Protein AF-A0A168BMA7-F1 (afdb_monomer)

Foldseek 3Di:
DDPVPVVVVVVVVVVVVVVVLVVVLVVLVVVLVVCVVVVNLVVSLVSLVVQLVVQVPDDDRLVSNLVSLQVNLVSCVVVVVNVSSVVSNVSSVVSVVVVVVVVD

Solvent-accessible surface area (backbone atoms only — not comparable to full-atom values): 5632 Å² total; per-residue (Å²): 133,74,79,59,61,65,55,53,51,54,51,53,53,50,52,51,49,52,52,54,51,48,54,50,52,54,56,48,52,52,51,29,52,53,34,40,75,70,68,38,54,69,60,20,49,52,49,40,54,53,46,47,62,56,42,73,72,50,94,87,34,63,70,61,45,29,53,43,25,53,49,46,19,55,53,28,48,76,70,68,39,52,70,66,14,52,52,28,42,55,53,24,49,55,42,53,53,56,54,52,66,74,75,111

Nearest PDB structures (foldseek):
  3u3w-assembly1_B  TM=9.502E-01  e=6.069E-01  Bacillus thuringiensis Bt407
  3fwv-assembly2_B  TM=7.244E-01  e=1.403E-01  Homo sapiens
  3gw4-assembly1_A  TM=9.250E-01  e=9.145E-01  Deinococcus radiodurans R1 = ATCC 13939 = DSM 20539
  4i9e-assembly1_B  TM=8.834E-01  e=2.202E+00  Bacillus subtilis subsp. subtilis str. 168

pLDDT: mean 90.0, std 10.55, range [49.16, 98.38]

Sequence (104 aa):
MSESEPQQQVAAELDAEILANTAWVTQHIERVEATWRAGAQESALSLIDEGLVRVRRWRDVRLWEMLLLRQRYRVLMMMRRREEAEEALGEADRISESLRKLSD

Organism: Cordyceps fumosorosea (strain ARSEF 2679) (NCBI:txid1081104)

Secondary structure (DSSP, 8-state):
--THHHHHHHHHHHHHHHHHHHHHHHHHHHHHHHHHHTT-HHHHHHHHHHHHHHHTTSSS-HHHHHHHHHHHHHHHHHTT-HHHHHHHHHHHHHHHHHHHHT--

Structure (mmCIF, N/CA/C/O backbone):
data_AF-A0A168BMA7-F1
#
_entry.id   AF-A0A168BMA7-F1
#
loop_
_atom_site.group_PDB
_atom_site.id
_atom_site.type_symbol
_atom_site.label_atom_id
_atom_site.label_alt_id
_atom_site.label_comp_id
_atom_site.label_asym_id
_atom_site.label_entity_id
_atom_site.label_seq_id
_atom_site.pdbx_PDB_ins_code
_atom_site.Cartn_x
_atom_site.Cartn_y
_atom_site.Cartn_z
_atom_site.occupancy
_atom_site.B_iso_or_equiv
_atom_site.auth_seq_id
_atom_site.auth_comp_id
_atom_site.auth_asym_id
_atom_site.auth_atom_id
_atom_site.pdbx_PDB_model_num
ATOM 1 N N . MET A 1 1 ? 28.818 -9.769 -35.996 1.00 49.16 1 MET A N 1
ATOM 2 C CA . MET A 1 1 ? 27.511 -10.172 -35.445 1.00 49.16 1 MET A CA 1
ATOM 3 C C . MET A 1 1 ? 27.165 -9.155 -34.384 1.00 49.16 1 MET A C 1
ATOM 5 O O . MET A 1 1 ? 28.033 -8.842 -33.581 1.00 49.16 1 MET A O 1
ATOM 9 N N . SER A 1 2 ? 25.995 -8.544 -34.520 1.00 52.12 2 SER A N 1
ATOM 10 C CA . SER A 1 2 ? 25.620 -7.289 -33.872 1.00 52.12 2 SER A CA 1
ATOM 11 C C . SER A 1 2 ? 25.404 -7.440 -32.369 1.00 52.12 2 SER A C 1
ATOM 13 O O . SER A 1 2 ? 24.524 -8.177 -31.943 1.00 52.12 2 SER A O 1
ATOM 15 N N . GLU A 1 3 ? 26.140 -6.668 -31.571 1.00 57.25 3 GLU A N 1
ATOM 16 C CA . GLU A 1 3 ? 25.908 -6.502 -30.126 1.00 57.25 3 GLU A CA 1
ATOM 17 C C . GLU A 1 3 ? 24.550 -5.836 -29.802 1.00 57.25 3 GLU A C 1
ATOM 19 O O . GLU A 1 3 ? 24.144 -5.784 -28.643 1.00 57.25 3 GLU A O 1
ATOM 24 N N . SER A 1 4 ? 23.826 -5.345 -30.815 1.00 60.59 4 SER A N 1
ATOM 25 C CA . SER A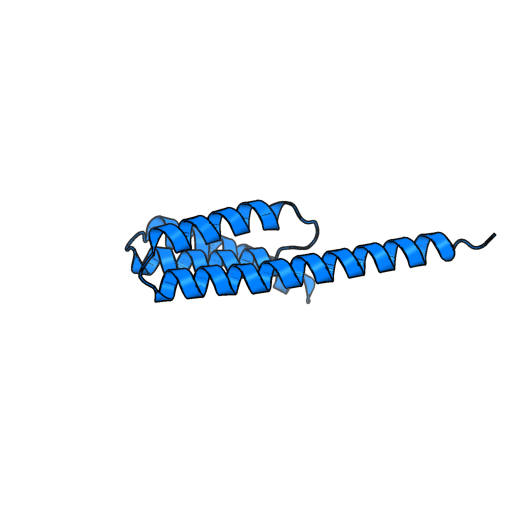 1 4 ? 22.567 -4.607 -30.672 1.00 60.59 4 SER A CA 1
ATOM 26 C C . SER A 1 4 ? 21.304 -5.472 -30.554 1.00 60.59 4 SER A C 1
ATOM 28 O O . SER A 1 4 ? 20.335 -5.005 -29.961 1.00 60.59 4 SER A O 1
ATOM 30 N N . GLU A 1 5 ? 21.291 -6.719 -31.039 1.00 62.22 5 GLU A N 1
ATOM 31 C CA . GLU A 1 5 ? 20.104 -7.594 -30.931 1.00 62.22 5 GLU A CA 1
ATOM 32 C C . GLU A 1 5 ? 19.792 -8.005 -29.473 1.00 62.22 5 GLU A C 1
ATOM 34 O O . GLU A 1 5 ? 18.637 -7.878 -29.058 1.00 62.22 5 GLU A O 1
ATOM 39 N N . PRO A 1 6 ? 20.779 -8.394 -28.635 1.00 71.62 6 PRO A N 1
ATOM 40 C CA . PRO A 1 6 ? 20.520 -8.737 -27.233 1.00 71.62 6 PRO A CA 1
ATOM 41 C C . PRO A 1 6 ? 20.099 -7.531 -26.382 1.00 71.62 6 PRO A C 1
ATOM 43 O O . PRO A 1 6 ? 19.272 -7.665 -25.485 1.00 71.62 6 PRO A O 1
ATOM 46 N N . GLN A 1 7 ? 20.643 -6.340 -26.658 1.00 68.94 7 GLN A N 1
ATOM 47 C CA . GLN A 1 7 ? 20.327 -5.124 -25.896 1.00 68.94 7 GLN A CA 1
ATOM 48 C C . GLN A 1 7 ? 18.899 -4.629 -26.167 1.00 68.94 7 GLN A C 1
ATOM 50 O O . GLN A 1 7 ? 18.208 -4.207 -25.241 1.00 68.94 7 GLN A O 1
ATOM 55 N N . GLN A 1 8 ? 18.437 -4.720 -27.417 1.00 72.75 8 GLN A N 1
ATOM 56 C CA . GLN A 1 8 ? 17.066 -4.362 -27.791 1.00 72.75 8 GLN A CA 1
ATOM 57 C C . GLN A 1 8 ? 16.034 -5.328 -27.201 1.00 72.75 8 GLN A C 1
ATOM 59 O O . GLN A 1 8 ? 14.970 -4.891 -26.766 1.00 72.75 8 GLN A O 1
ATOM 64 N N . GLN A 1 9 ? 16.356 -6.622 -27.140 1.00 76.44 9 GLN A N 1
ATOM 65 C CA . GLN A 1 9 ? 15.471 -7.619 -26.544 1.00 76.44 9 GLN A CA 1
ATOM 66 C C . GLN A 1 9 ? 15.316 -7.420 -25.028 1.00 76.44 9 GLN A C 1
ATOM 68 O O . GLN A 1 9 ? 14.194 -7.405 -24.530 1.00 76.44 9 GLN A O 1
ATOM 73 N N . VAL A 1 10 ? 16.417 -7.173 -24.307 1.00 78.38 10 VAL A N 1
ATOM 74 C CA . VAL A 1 10 ? 16.380 -6.896 -22.857 1.0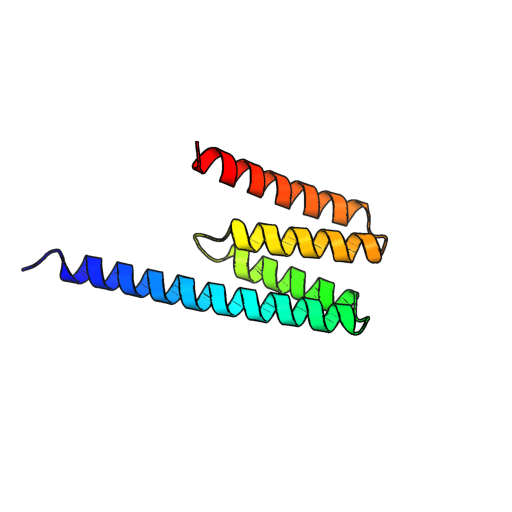0 78.38 10 VAL A CA 1
ATOM 75 C C . VAL A 1 10 ? 15.584 -5.624 -22.543 1.00 78.38 10 VAL A C 1
ATOM 77 O O . VAL A 1 10 ? 14.819 -5.604 -21.582 1.00 78.38 10 VAL A O 1
ATOM 80 N N . ALA A 1 11 ? 15.725 -4.571 -23.356 1.00 79.31 11 ALA A N 1
ATOM 81 C CA . ALA A 1 11 ? 14.947 -3.342 -23.187 1.00 79.31 11 ALA A CA 1
ATOM 82 C C . ALA A 1 11 ? 13.439 -3.579 -23.394 1.00 79.31 11 ALA A C 1
ATOM 84 O O . ALA A 1 11 ? 12.633 -3.143 -22.577 1.00 79.31 11 ALA A O 1
ATOM 85 N N . ALA A 1 12 ? 13.058 -4.330 -24.433 1.00 80.62 12 ALA A N 1
ATOM 86 C CA . ALA A 1 12 ? 11.656 -4.650 -24.703 1.00 80.62 12 ALA A CA 1
ATOM 87 C C . ALA A 1 12 ? 11.019 -5.524 -23.604 1.00 80.62 12 ALA A C 1
ATOM 89 O O . ALA A 1 12 ? 9.853 -5.334 -23.256 1.00 80.62 12 ALA A O 1
ATOM 90 N N . GLU A 1 13 ? 11.776 -6.470 -23.041 1.00 82.75 13 GLU A N 1
ATOM 91 C CA . GLU A 1 13 ? 11.328 -7.298 -21.915 1.00 82.75 13 GLU A CA 1
ATOM 92 C C . GLU A 1 13 ? 11.113 -6.458 -20.647 1.00 82.75 13 GLU A C 1
ATOM 94 O O . GLU A 1 13 ? 10.098 -6.625 -19.966 1.00 82.75 13 GLU A O 1
ATOM 99 N N . LEU A 1 14 ? 12.013 -5.508 -20.372 1.00 83.06 14 LEU A N 1
ATOM 100 C CA . LEU A 1 14 ? 11.883 -4.579 -19.249 1.00 83.06 14 LEU A CA 1
ATOM 101 C C . LEU A 1 14 ? 10.658 -3.664 -19.404 1.00 83.06 14 LEU A C 1
ATOM 103 O O . LEU A 1 14 ? 9.890 -3.495 -18.456 1.00 83.06 14 LEU A O 1
ATOM 107 N N . ASP A 1 15 ? 10.431 -3.119 -20.601 1.00 85.56 15 ASP A N 1
ATOM 108 C CA . ASP A 1 15 ? 9.263 -2.280 -20.891 1.00 85.56 15 ASP A CA 1
ATOM 109 C C . ASP A 1 15 ? 7.949 -3.058 -20.708 1.00 85.56 15 ASP A C 1
ATOM 111 O O . ASP A 1 15 ? 6.990 -2.551 -20.114 1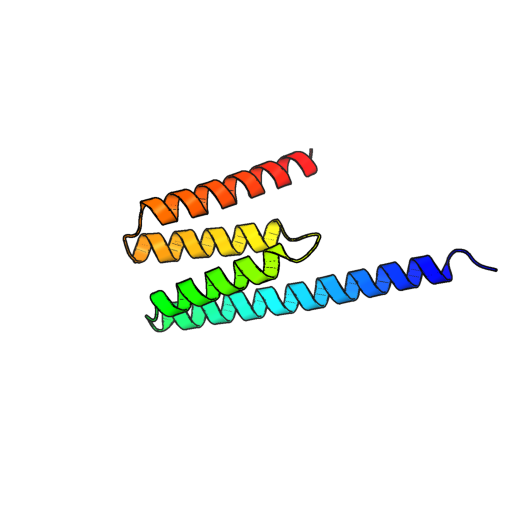.00 85.56 15 ASP A O 1
ATOM 115 N N . ALA A 1 16 ? 7.903 -4.314 -21.164 1.00 86.81 16 ALA A N 1
ATOM 116 C CA . ALA A 1 16 ? 6.746 -5.184 -20.975 1.00 86.81 16 ALA A CA 1
ATOM 117 C C . ALA A 1 16 ? 6.479 -5.477 -19.487 1.00 86.81 16 ALA A C 1
ATOM 119 O O . ALA A 1 16 ? 5.322 -5.456 -19.053 1.00 86.81 16 ALA A O 1
ATOM 120 N N . GLU A 1 17 ? 7.529 -5.704 -18.693 1.00 86.88 17 GLU A N 1
ATOM 121 C CA . GLU A 1 17 ? 7.421 -5.901 -17.245 1.00 86.88 17 GLU A CA 1
ATOM 122 C C . GLU A 1 17 ? 6.889 -4.643 -16.538 1.00 86.88 17 GLU A C 1
ATOM 124 O O . GLU A 1 17 ? 5.964 -4.736 -15.726 1.00 86.88 17 GLU A O 1
ATOM 129 N N . ILE A 1 18 ? 7.406 -3.457 -16.877 1.00 86.75 18 ILE A N 1
ATOM 130 C CA . ILE A 1 18 ? 6.949 -2.179 -16.308 1.00 86.75 18 ILE A CA 1
ATOM 131 C C . ILE A 1 18 ? 5.466 -1.946 -16.616 1.00 86.75 18 ILE A C 1
ATOM 133 O O . ILE A 1 18 ? 4.699 -1.575 -15.719 1.00 86.75 18 ILE A O 1
ATOM 137 N N . LEU A 1 19 ? 5.036 -2.193 -17.856 1.00 88.69 19 LEU A N 1
ATOM 138 C CA . LEU A 1 19 ? 3.636 -2.047 -18.260 1.00 88.69 19 LEU A CA 1
ATOM 139 C C . LEU A 1 19 ? 2.723 -3.029 -17.518 1.00 88.69 19 LEU A C 1
ATOM 141 O O . LEU A 1 19 ? 1.675 -2.625 -17.007 1.00 88.69 19 LEU A O 1
ATOM 145 N N . ALA A 1 20 ? 3.129 -4.297 -17.403 1.00 90.31 20 ALA A N 1
ATOM 146 C CA . ALA A 1 20 ? 2.372 -5.313 -16.677 1.00 90.31 20 ALA A CA 1
ATOM 147 C C . ALA A 1 20 ? 2.246 -4.976 -15.182 1.00 90.31 20 ALA A C 1
ATOM 149 O O . ALA A 1 20 ? 1.155 -5.065 -14.611 1.00 90.31 20 ALA A O 1
ATOM 150 N N . ASN A 1 21 ? 3.338 -4.533 -14.557 1.00 90.06 21 ASN A N 1
ATOM 151 C CA . ASN A 1 21 ? 3.358 -4.125 -13.155 1.00 90.06 21 ASN A CA 1
ATOM 152 C C . ASN A 1 21 ? 2.499 -2.879 -12.914 1.00 90.06 21 ASN A C 1
ATOM 154 O O . ASN A 1 21 ? 1.715 -2.850 -11.965 1.00 90.06 21 ASN A O 1
ATOM 158 N N . THR A 1 22 ? 2.570 -1.889 -13.807 1.00 89.12 22 THR A N 1
ATOM 159 C CA . THR A 1 22 ? 1.730 -0.684 -13.743 1.00 89.12 22 THR A CA 1
ATOM 160 C C . THR A 1 22 ? 0.248 -1.038 -13.841 1.00 89.12 22 THR A C 1
ATOM 162 O O . THR A 1 22 ? -0.541 -0.613 -12.998 1.00 89.12 22 THR A O 1
ATOM 165 N N . ALA A 1 23 ? -0.135 -1.858 -14.827 1.00 92.12 23 ALA A N 1
ATOM 166 C CA . ALA A 1 23 ? -1.516 -2.304 -14.991 1.00 92.12 23 ALA A CA 1
ATOM 167 C C . ALA A 1 23 ? -2.022 -3.047 -13.746 1.00 92.12 23 ALA A C 1
ATOM 169 O O . ALA A 1 23 ? -3.141 -2.803 -13.288 1.00 92.12 23 ALA A O 1
ATOM 170 N N . TRP A 1 24 ? -1.182 -3.909 -13.167 1.00 93.50 24 TRP A N 1
ATOM 171 C CA . TRP A 1 24 ? -1.511 -4.619 -11.937 1.00 93.50 24 TRP A CA 1
ATOM 172 C C . TRP A 1 24 ? -1.730 -3.659 -10.760 1.00 93.50 24 TRP A C 1
ATOM 174 O O . TRP A 1 24 ? -2.745 -3.771 -10.076 1.00 93.50 24 TRP A O 1
ATOM 184 N N . VAL A 1 25 ? -0.824 -2.696 -10.535 1.00 91.31 25 VAL A N 1
ATOM 185 C CA . VAL A 1 25 ? -0.938 -1.730 -9.425 1.00 91.31 25 VAL A CA 1
ATOM 186 C C . VAL A 1 25 ? -2.202 -0.889 -9.560 1.00 91.31 25 VAL A C 1
ATOM 188 O O . VAL A 1 25 ? -2.912 -0.716 -8.571 1.00 91.31 25 VAL A O 1
ATOM 191 N N . THR A 1 26 ? -2.521 -0.409 -10.764 1.00 92.00 26 THR A N 1
ATOM 192 C CA . THR A 1 26 ? -3.742 0.371 -11.007 1.00 92.00 26 THR A CA 1
ATOM 193 C C . THR A 1 26 ? -4.992 -0.432 -10.651 1.00 92.00 26 THR A C 1
ATOM 195 O O . THR A 1 26 ? -5.786 0.017 -9.825 1.00 92.00 26 THR A O 1
ATOM 198 N N . GLN A 1 27 ? -5.128 -1.656 -11.177 1.00 95.81 27 GLN A N 1
ATOM 199 C CA . GLN A 1 27 ? -6.267 -2.527 -10.855 1.00 95.81 27 GLN A CA 1
ATOM 200 C C . GLN A 1 27 ? -6.334 -2.853 -9.358 1.00 95.81 27 GLN A C 1
ATOM 202 O O . GLN A 1 27 ? -7.412 -2.947 -8.771 1.00 95.81 27 GLN A O 1
ATOM 207 N N . HIS A 1 28 ? -5.180 -3.034 -8.716 1.00 95.69 28 HIS A N 1
ATOM 208 C CA . HIS A 1 28 ? -5.113 -3.342 -7.293 1.00 95.69 28 HIS A CA 1
ATOM 209 C C . HIS A 1 28 ? -5.567 -2.165 -6.425 1.00 95.69 28 HIS A C 1
ATOM 211 O O . HIS A 1 28 ? -6.354 -2.357 -5.500 1.00 95.69 28 HIS A O 1
ATOM 217 N N . ILE A 1 29 ? -5.145 -0.941 -6.753 1.00 93.50 29 ILE A N 1
ATOM 218 C CA . ILE A 1 29 ? -5.604 0.280 -6.076 1.00 93.50 29 ILE A CA 1
ATOM 219 C C . ILE A 1 29 ? -7.116 0.455 -6.256 1.00 93.50 29 ILE A C 1
ATOM 221 O O . ILE A 1 29 ? -7.813 0.715 -5.277 1.00 93.50 29 ILE A O 1
ATOM 225 N N . GLU A 1 30 ? -7.647 0.245 -7.462 1.00 94.94 30 GLU A N 1
ATOM 226 C CA . GLU A 1 30 ? -9.092 0.306 -7.716 1.00 94.94 30 GLU A CA 1
ATOM 227 C C . GLU A 1 30 ? -9.870 -0.709 -6.863 1.00 94.94 30 GLU A C 1
ATOM 229 O O . GLU A 1 30 ? -10.905 -0.372 -6.282 1.00 94.94 30 GLU A O 1
ATOM 234 N N . ARG A 1 31 ? -9.353 -1.937 -6.711 1.00 97.12 31 ARG A N 1
ATOM 235 C CA . ARG A 1 31 ? -9.948 -2.967 -5.839 1.00 97.12 31 ARG A CA 1
ATOM 236 C C . ARG A 1 31 ? -9.919 -2.568 -4.366 1.00 97.12 31 ARG A C 1
ATOM 238 O O . ARG A 1 31 ? -10.914 -2.778 -3.667 1.00 97.12 31 ARG A O 1
ATOM 245 N N . VAL A 1 32 ? -8.816 -1.987 -3.893 1.00 95.81 32 VAL A N 1
ATOM 246 C CA . VAL A 1 32 ? -8.705 -1.448 -2.527 1.00 95.81 32 VAL A CA 1
ATOM 247 C C . VAL A 1 32 ? -9.753 -0.359 -2.308 1.00 95.81 32 VAL A C 1
ATOM 249 O O . VAL A 1 32 ? -10.500 -0.414 -1.331 1.00 95.81 32 VAL A O 1
ATOM 252 N N . GLU A 1 33 ? -9.863 0.601 -3.227 1.00 94.19 33 GLU A N 1
ATOM 253 C CA . GLU A 1 33 ? -10.818 1.705 -3.113 1.00 94.19 33 GLU A CA 1
ATOM 254 C C . GLU A 1 33 ? -12.273 1.239 -3.165 1.00 94.19 33 GLU A C 1
ATOM 256 O O . GLU A 1 33 ? -13.095 1.717 -2.383 1.00 94.19 33 GLU A O 1
ATOM 261 N N . ALA A 1 34 ? -12.606 0.297 -4.049 1.00 95.94 34 ALA A N 1
ATOM 262 C CA . ALA A 1 34 ? -13.944 -0.279 -4.119 1.00 95.94 34 ALA A CA 1
ATOM 263 C C . ALA A 1 34 ? -14.311 -0.998 -2.810 1.00 95.94 34 ALA A C 1
ATOM 265 O O . ALA A 1 34 ? -15.390 -0.774 -2.259 1.00 95.94 34 ALA A O 1
ATOM 266 N N . THR A 1 35 ? -13.386 -1.799 -2.272 1.00 96.81 35 THR A N 1
ATOM 267 C CA . THR A 1 35 ? -13.559 -2.523 -1.002 1.00 96.81 35 THR A CA 1
ATOM 268 C C . THR A 1 35 ? -13.730 -1.554 0.170 1.00 96.81 35 THR A C 1
ATOM 270 O O . THR A 1 35 ? -14.618 -1.724 1.006 1.00 96.81 35 THR A O 1
ATOM 273 N N . TRP A 1 36 ? -12.937 -0.481 0.189 1.00 92.50 36 TRP A N 1
ATOM 274 C CA . TRP A 1 36 ? -13.049 0.594 1.168 1.00 92.50 36 TRP A CA 1
ATOM 275 C C . TRP A 1 36 ? -14.409 1.300 1.106 1.00 92.50 36 TRP A C 1
ATOM 277 O O . TRP A 1 36 ? -15.080 1.441 2.129 1.00 92.50 36 TRP A O 1
ATOM 287 N N . ARG A 1 37 ? -14.848 1.718 -0.090 1.00 93.62 37 ARG A N 1
ATOM 288 C CA . ARG A 1 37 ? -16.141 2.399 -0.299 1.00 93.62 37 ARG A CA 1
ATOM 289 C C . ARG A 1 37 ? -17.334 1.510 0.061 1.00 93.62 37 ARG A C 1
ATOM 291 O O . ARG A 1 37 ? -18.368 2.037 0.456 1.00 93.62 37 ARG A O 1
ATOM 298 N N . ALA A 1 38 ? -17.180 0.189 -0.016 1.00 96.06 38 ALA A N 1
ATOM 299 C CA . ALA A 1 38 ? -18.170 -0.779 0.456 1.00 96.06 38 ALA A CA 1
ATOM 300 C C . ALA A 1 38 ? -18.211 -0.934 1.994 1.00 96.06 38 ALA A C 1
ATOM 302 O O . ALA A 1 38 ? -1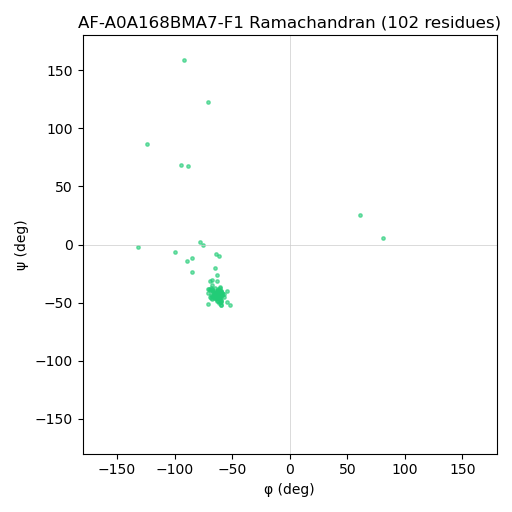9.005 -1.718 2.506 1.00 96.06 38 ALA A O 1
ATOM 303 N N . GLY A 1 39 ? -17.366 -0.215 2.742 1.00 93.25 39 GLY A N 1
ATOM 304 C CA . GLY A 1 39 ? -17.290 -0.287 4.205 1.00 93.25 39 GLY A CA 1
ATOM 305 C C . GLY A 1 39 ? -16.473 -1.467 4.742 1.00 93.25 39 GLY A C 1
ATOM 306 O O . GLY A 1 39 ? -16.403 -1.653 5.955 1.00 93.25 39 GLY A O 1
ATOM 307 N N . ALA A 1 40 ? -15.818 -2.250 3.878 1.00 95.62 40 ALA A N 1
ATOM 308 C CA . ALA A 1 40 ? -15.041 -3.429 4.263 1.00 95.62 40 ALA A CA 1
ATOM 309 C C . ALA A 1 40 ? -13.583 -3.060 4.602 1.00 95.62 40 ALA A C 1
ATOM 311 O O . ALA A 1 40 ? -12.644 -3.403 3.886 1.00 95.62 40 ALA A O 1
ATOM 312 N N . GLN A 1 41 ? -13.394 -2.327 5.701 1.00 94.19 41 GLN A N 1
ATOM 313 C CA . GLN A 1 41 ? -12.109 -1.717 6.078 1.00 94.19 41 GLN A CA 1
ATOM 314 C C . GLN A 1 41 ? -10.986 -2.747 6.294 1.00 94.19 41 GLN A C 1
ATOM 316 O O . GLN A 1 41 ? -9.902 -2.584 5.743 1.00 94.19 41 GLN A O 1
ATOM 321 N N . GLU A 1 42 ? -11.259 -3.837 7.019 1.00 96.81 42 GLU A N 1
ATOM 322 C CA . GLU A 1 42 ? -10.292 -4.929 7.245 1.00 96.81 42 GLU A CA 1
ATOM 323 C C . GLU A 1 42 ? -9.871 -5.604 5.931 1.00 96.81 42 GLU A C 1
ATOM 325 O O . GLU A 1 42 ? -8.694 -5.874 5.698 1.00 96.81 42 GLU A O 1
ATOM 330 N N . SER A 1 43 ? -10.822 -5.830 5.021 1.00 97.69 43 SER A N 1
ATOM 331 C CA . SER A 1 43 ? -10.530 -6.400 3.704 1.00 97.69 43 SER A CA 1
ATOM 332 C C . SER A 1 43 ? -9.718 -5.438 2.836 1.00 97.69 43 SER A C 1
ATOM 334 O O . SER A 1 43 ? -8.808 -5.872 2.135 1.00 97.69 43 SER A O 1
ATOM 336 N N . ALA A 1 44 ? -10.001 -4.133 2.902 1.00 97.50 44 ALA A N 1
ATOM 337 C CA . ALA A 1 44 ? -9.209 -3.120 2.212 1.00 97.50 44 ALA A CA 1
ATOM 338 C C . ALA A 1 44 ? -7.766 -3.081 2.743 1.00 97.50 44 ALA A C 1
ATOM 340 O O . ALA A 1 44 ? -6.831 -3.020 1.947 1.00 97.50 44 ALA A O 1
ATOM 341 N N . LEU A 1 45 ? -7.574 -3.181 4.065 1.00 97.94 45 LEU A N 1
ATOM 342 C CA . LEU A 1 45 ? -6.249 -3.273 4.679 1.00 97.94 45 LEU A CA 1
ATOM 343 C C . LEU A 1 45 ? -5.503 -4.537 4.231 1.00 97.94 45 LEU A C 1
ATOM 345 O O . LEU A 1 45 ? -4.358 -4.446 3.796 1.00 97.94 45 LEU A O 1
ATOM 349 N N . SER A 1 46 ? -6.172 -5.693 4.241 1.00 98.19 46 SER A N 1
ATOM 350 C CA . SER A 1 46 ? -5.587 -6.958 3.782 1.00 98.19 46 SER A CA 1
ATOM 351 C C . SER A 1 46 ? -5.158 -6.907 2.312 1.00 98.19 46 SER A C 1
ATOM 353 O O . SER A 1 46 ? -4.082 -7.403 1.979 1.00 98.19 46 SER A O 1
ATOM 355 N N . LEU A 1 47 ? -5.950 -6.272 1.441 1.00 98.00 47 LEU A N 1
ATOM 356 C CA . LEU A 1 47 ? -5.565 -6.044 0.046 1.00 98.00 47 LEU A CA 1
ATOM 357 C C . LEU A 1 47 ? -4.334 -5.135 -0.047 1.00 98.00 47 LEU A C 1
ATOM 359 O O . LEU A 1 47 ? -3.433 -5.404 -0.838 1.00 98.00 47 LEU A O 1
A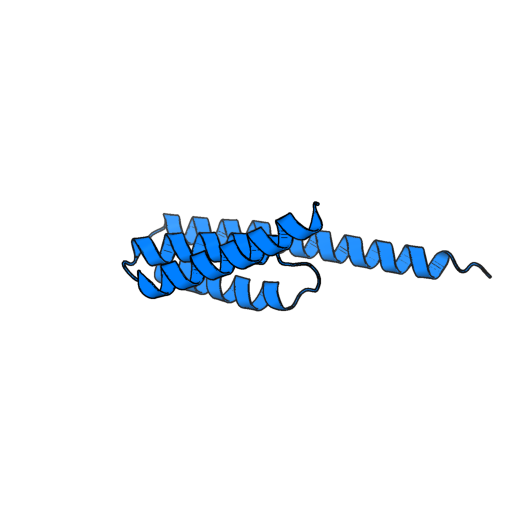TOM 363 N N . ILE A 1 48 ? -4.256 -4.067 0.749 1.00 97.81 48 ILE A N 1
ATOM 364 C CA . ILE A 1 48 ? -3.076 -3.190 0.759 1.00 97.81 48 ILE A CA 1
ATOM 365 C C . ILE A 1 48 ? -1.822 -3.969 1.175 1.00 97.81 48 ILE A C 1
ATOM 367 O O . ILE A 1 48 ? -0.802 -3.867 0.493 1.00 97.81 48 ILE A O 1
ATOM 371 N N . ASP A 1 49 ? -1.903 -4.780 2.230 1.00 97.81 49 ASP A N 1
ATOM 372 C CA . ASP A 1 49 ? -0.779 -5.590 2.708 1.00 97.81 49 ASP A CA 1
ATOM 373 C C . ASP A 1 49 ? -0.340 -6.635 1.661 1.00 97.81 49 ASP A C 1
ATOM 375 O O . ASP A 1 49 ? 0.859 -6.793 1.413 1.00 97.81 49 ASP A O 1
ATOM 379 N N . GLU A 1 50 ? -1.283 -7.283 0.961 1.00 97.19 50 GLU A N 1
ATOM 380 C CA . GLU A 1 50 ? -0.986 -8.153 -0.192 1.00 97.19 50 GLU A CA 1
ATOM 381 C C . GLU A 1 50 ? -0.215 -7.388 -1.279 1.00 97.19 50 GLU A C 1
ATOM 383 O O . GLU A 1 50 ? 0.789 -7.872 -1.814 1.00 97.19 50 GLU A O 1
ATOM 388 N N . GLY A 1 51 ? -0.660 -6.166 -1.580 1.00 96.50 51 GLY A N 1
ATOM 389 C CA . GLY A 1 51 ? -0.017 -5.322 -2.576 1.00 96.50 51 GLY A CA 1
ATOM 390 C C . GLY A 1 51 ? 1.400 -4.929 -2.193 1.00 96.50 51 GLY A C 1
ATOM 391 O O . GLY A 1 51 ? 2.292 -5.008 -3.035 1.00 96.50 51 GLY A O 1
ATOM 392 N N . LEU A 1 52 ? 1.638 -4.592 -0.926 1.00 96.56 52 LEU A N 1
ATOM 393 C CA . LEU A 1 52 ? 2.977 -4.289 -0.423 1.00 96.56 52 LEU A CA 1
ATOM 394 C C . LEU A 1 52 ? 3.907 -5.500 -0.535 1.00 96.56 52 LEU A C 1
ATOM 396 O O . LEU A 1 52 ? 5.038 -5.362 -1.001 1.00 96.56 52 LEU A O 1
ATOM 400 N N . VAL A 1 53 ? 3.430 -6.697 -0.177 1.00 95.62 53 VAL A N 1
ATOM 401 C CA . VAL A 1 53 ? 4.204 -7.943 -0.319 1.00 95.62 53 VAL A CA 1
ATOM 402 C C . VAL A 1 53 ? 4.578 -8.203 -1.775 1.00 95.62 53 VAL A C 1
ATOM 404 O O . VAL A 1 53 ? 5.700 -8.635 -2.048 1.00 95.62 53 VAL A O 1
ATOM 407 N N . ARG A 1 54 ? 3.659 -7.961 -2.715 1.00 93.94 54 ARG A N 1
ATOM 408 C CA . ARG A 1 54 ? 3.918 -8.174 -4.141 1.00 93.94 54 ARG A CA 1
ATOM 409 C C . ARG A 1 54 ? 4.889 -7.139 -4.700 1.00 93.94 54 ARG A C 1
ATOM 411 O O . ARG A 1 54 ? 5.882 -7.521 -5.310 1.00 93.94 54 ARG A O 1
ATOM 418 N N . VAL A 1 55 ? 4.616 -5.858 -4.469 1.00 93.69 55 VAL A N 1
ATOM 419 C CA . VAL A 1 55 ? 5.396 -4.736 -5.001 1.00 93.69 55 VAL A CA 1
ATOM 420 C C . VAL A 1 55 ? 6.836 -4.786 -4.494 1.00 93.69 55 VAL A C 1
ATOM 422 O O . VAL A 1 55 ? 7.752 -4.624 -5.284 1.00 93.69 55 VAL A O 1
ATOM 425 N N . ARG A 1 56 ? 7.086 -5.144 -3.228 1.00 92.88 56 ARG A N 1
ATOM 426 C CA . ARG A 1 56 ? 8.454 -5.284 -2.684 1.00 92.88 56 ARG A CA 1
ATOM 427 C C . ARG A 1 56 ? 9.320 -6.354 -3.368 1.00 92.88 56 ARG A C 1
ATOM 429 O O . ARG A 1 56 ? 10.513 -6.429 -3.086 1.00 92.88 56 ARG A O 1
ATOM 436 N N . ARG A 1 57 ? 8.747 -7.197 -4.236 1.00 89.06 57 ARG A N 1
ATOM 437 C CA . ARG A 1 57 ? 9.491 -8.207 -5.006 1.00 89.06 57 ARG A CA 1
ATOM 438 C C . ARG A 1 57 ? 10.017 -7.694 -6.345 1.00 89.06 57 ARG A C 1
ATOM 440 O O . ARG A 1 57 ? 10.840 -8.392 -6.931 1.00 89.06 57 ARG A O 1
ATOM 447 N N . TRP A 1 58 ? 9.555 -6.546 -6.850 1.00 89.06 58 TRP A N 1
ATOM 448 C CA . TRP A 1 58 ? 10.043 -6.027 -8.136 1.00 89.06 58 TRP A CA 1
ATOM 449 C C . TRP A 1 58 ? 11.234 -5.075 -7.952 1.00 89.06 58 TRP A C 1
ATOM 451 O O . TRP A 1 58 ? 11.467 -4.556 -6.860 1.0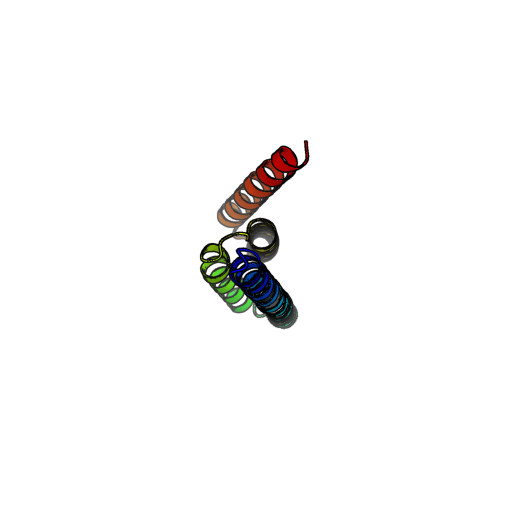0 89.06 58 TRP A O 1
ATOM 461 N N . ARG A 1 59 ? 12.026 -4.885 -9.016 1.00 78.50 59 ARG A N 1
ATOM 462 C CA . ARG A 1 59 ? 13.297 -4.137 -8.958 1.00 78.50 59 ARG A CA 1
ATOM 463 C C . ARG A 1 59 ? 13.121 -2.625 -8.766 1.00 78.50 59 ARG A C 1
ATOM 465 O O . ARG A 1 59 ? 13.832 -2.060 -7.944 1.00 78.50 59 ARG A O 1
ATOM 472 N N . ASP A 1 60 ? 12.157 -1.998 -9.444 1.00 74.69 60 ASP A N 1
ATOM 473 C CA . ASP A 1 60 ? 11.938 -0.541 -9.418 1.00 74.69 60 ASP A CA 1
ATOM 474 C C . ASP A 1 60 ? 10.512 -0.189 -8.990 1.00 74.69 60 ASP A C 1
ATOM 476 O O . ASP A 1 60 ? 9.600 -0.044 -9.798 1.00 74.69 60 ASP A O 1
ATOM 480 N N . VAL A 1 61 ? 10.308 -0.102 -7.674 1.00 81.56 61 VAL A N 1
ATOM 481 C CA . VAL A 1 61 ? 8.957 -0.174 -7.082 1.00 81.56 61 VAL A CA 1
ATOM 482 C C . VAL A 1 61 ? 8.626 0.899 -6.073 1.00 81.56 61 VAL A C 1
ATOM 484 O O . VAL A 1 61 ? 7.512 0.953 -5.555 1.00 81.56 61 VAL A O 1
ATOM 487 N N . ARG A 1 62 ? 9.596 1.763 -5.788 1.00 87.31 62 ARG A N 1
ATOM 488 C CA . ARG A 1 62 ? 9.526 2.747 -4.707 1.00 87.31 62 ARG A CA 1
ATOM 489 C C . ARG A 1 62 ? 8.286 3.633 -4.813 1.00 87.31 62 ARG A C 1
ATOM 491 O O . ARG A 1 62 ? 7.619 3.872 -3.812 1.00 87.31 62 ARG A O 1
ATOM 498 N N . LEU A 1 63 ? 7.916 4.052 -6.023 1.00 88.62 63 LEU A N 1
ATOM 499 C CA . LEU A 1 63 ? 6.714 4.860 -6.228 1.00 88.62 63 LEU A CA 1
ATOM 500 C C . LEU A 1 63 ? 5.431 4.099 -5.847 1.00 88.62 63 LEU A C 1
ATOM 502 O O . LEU A 1 63 ? 4.588 4.633 -5.129 1.00 88.62 63 LEU A O 1
ATOM 506 N N . TRP A 1 64 ? 5.289 2.850 -6.291 1.00 91.94 64 TRP A N 1
ATOM 507 C CA . TRP A 1 64 ? 4.109 2.027 -6.009 1.00 91.94 64 TRP A CA 1
ATOM 508 C C . TRP A 1 64 ? 4.027 1.619 -4.537 1.00 91.94 64 TRP A C 1
ATOM 510 O O . TRP A 1 64 ? 2.948 1.661 -3.946 1.00 91.94 64 TRP A O 1
ATOM 520 N N . GLU A 1 65 ? 5.167 1.293 -3.926 1.00 94.94 65 GLU A N 1
ATOM 521 C CA . GLU A 1 65 ? 5.275 0.998 -2.497 1.00 94.94 65 GLU A CA 1
ATOM 522 C C . GLU A 1 65 ? 4.821 2.205 -1.664 1.00 94.94 65 GLU A C 1
ATOM 524 O O . GLU A 1 65 ? 3.954 2.076 -0.799 1.00 94.94 65 GLU A O 1
ATOM 529 N N . MET A 1 66 ? 5.315 3.403 -1.990 1.00 95.31 66 MET A N 1
ATOM 530 C CA . MET A 1 66 ? 4.910 4.647 -1.333 1.00 95.31 66 MET A CA 1
ATOM 531 C C . MET A 1 66 ? 3.402 4.910 -1.467 1.00 95.31 66 MET A C 1
ATOM 533 O O . MET A 1 66 ? 2.754 5.298 -0.491 1.00 95.31 66 MET A O 1
ATOM 537 N N . LEU A 1 67 ? 2.819 4.704 -2.654 1.00 92.81 67 LEU A N 1
ATOM 538 C CA . LEU A 1 67 ? 1.381 4.894 -2.875 1.00 92.81 67 LEU A CA 1
ATOM 539 C C . LEU A 1 67 ? 0.539 3.950 -2.005 1.00 92.81 67 LEU A C 1
ATOM 541 O O . LEU A 1 67 ? -0.423 4.396 -1.372 1.00 92.81 67 LEU A O 1
ATOM 545 N N . LEU A 1 68 ? 0.917 2.672 -1.928 1.00 95.62 68 LEU A N 1
ATOM 546 C CA . LEU A 1 68 ? 0.236 1.681 -1.094 1.00 95.62 68 LEU A CA 1
ATOM 547 C C . LEU A 1 68 ? 0.392 1.984 0.402 1.00 95.62 68 LEU A C 1
ATOM 549 O O . LEU A 1 68 ? -0.594 1.914 1.133 1.00 95.62 68 LEU A O 1
ATOM 553 N N . LEU A 1 69 ? 1.570 2.417 0.860 1.00 97.25 69 LEU A N 1
ATOM 554 C CA . LEU A 1 69 ? 1.782 2.835 2.252 1.00 97.25 69 LEU A CA 1
ATOM 555 C C . LEU A 1 69 ? 0.919 4.050 2.629 1.00 97.25 69 LEU A C 1
ATOM 557 O O . LEU A 1 69 ? 0.327 4.081 3.708 1.00 97.25 69 LEU A O 1
ATOM 561 N N . ARG A 1 70 ? 0.747 5.019 1.720 1.00 96.00 70 ARG A N 1
ATOM 562 C CA . ARG A 1 70 ? -0.170 6.157 1.933 1.00 96.00 70 ARG A CA 1
ATOM 563 C C . ARG A 1 70 ? -1.643 5.749 1.957 1.00 96.00 70 ARG A C 1
ATOM 565 O O . ARG A 1 70 ? -2.449 6.409 2.616 1.00 96.00 70 ARG A O 1
ATOM 572 N N . GLN A 1 71 ? -2.033 4.698 1.235 1.00 94.62 71 GLN A N 1
ATOM 573 C CA . GLN A 1 71 ? -3.366 4.100 1.378 1.00 94.62 71 GLN A CA 1
ATOM 574 C C . GLN A 1 71 ? -3.492 3.388 2.734 1.00 94.62 71 GLN A C 1
ATOM 576 O O . GLN A 1 71 ? -4.463 3.629 3.450 1.00 94.62 71 GLN A O 1
ATOM 581 N N . ARG A 1 72 ? -2.477 2.607 3.135 1.00 97.56 72 ARG A N 1
ATOM 582 C CA . ARG A 1 72 ? -2.414 1.911 4.4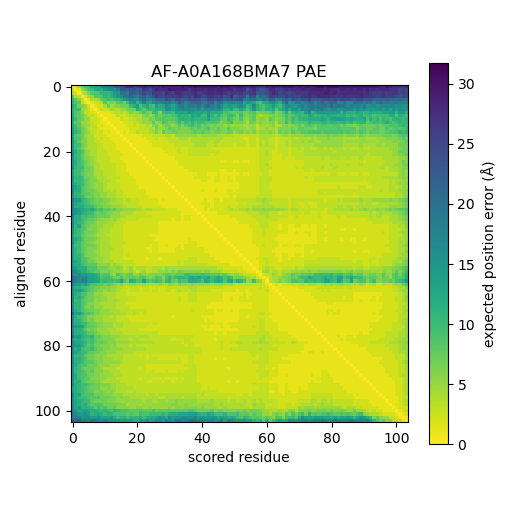32 1.00 97.56 72 ARG A CA 1
ATOM 583 C C . ARG A 1 72 ? -2.605 2.880 5.595 1.00 97.56 72 ARG A C 1
ATOM 585 O O . ARG A 1 72 ? -3.475 2.661 6.430 1.00 97.56 72 ARG A O 1
ATOM 592 N N . TYR A 1 73 ? -1.870 3.995 5.592 1.00 97.69 73 TYR A N 1
ATOM 593 C CA . TYR A 1 73 ? -2.016 5.081 6.566 1.00 97.69 73 TYR A CA 1
ATOM 594 C C . TYR A 1 73 ? -3.471 5.562 6.687 1.00 97.69 73 TYR A C 1
ATOM 596 O O . TYR A 1 73 ? -4.022 5.606 7.786 1.00 97.69 73 TYR A O 1
ATOM 604 N N . ARG A 1 74 ? -4.121 5.887 5.559 1.00 94.88 74 ARG A N 1
ATOM 605 C CA . ARG A 1 74 ? -5.504 6.393 5.549 1.00 94.88 74 ARG A CA 1
ATOM 606 C C . ARG A 1 74 ? -6.491 5.383 6.131 1.00 94.88 74 ARG A C 1
ATOM 608 O O . ARG A 1 74 ? -7.331 5.759 6.947 1.00 94.88 74 ARG A O 1
ATOM 615 N N . VAL A 1 75 ? -6.367 4.117 5.738 1.00 94.75 75 VAL A N 1
ATOM 616 C CA . VAL A 1 75 ? -7.214 3.024 6.233 1.00 94.75 75 VAL A CA 1
ATOM 617 C C . VAL A 1 75 ? -7.023 2.830 7.740 1.00 94.75 75 VAL A C 1
ATOM 619 O O . VAL A 1 75 ? -8.000 2.849 8.489 1.00 94.75 75 VAL A O 1
ATOM 622 N N . LEU A 1 76 ? -5.777 2.750 8.211 1.00 97.06 76 LEU A N 1
ATOM 623 C CA . LEU A 1 76 ? -5.457 2.557 9.629 1.00 97.06 76 LEU A CA 1
ATOM 624 C C . LEU A 1 76 ? -5.923 3.724 10.511 1.00 97.06 76 LEU A C 1
ATOM 626 O O . LEU A 1 76 ? -6.473 3.492 11.589 1.00 97.06 76 LEU A O 1
ATOM 630 N N . MET A 1 77 ? -5.784 4.971 10.046 1.00 96.69 77 MET A N 1
ATOM 631 C CA . MET A 1 77 ? -6.293 6.150 10.760 1.00 96.69 77 MET A CA 1
ATOM 632 C C . MET A 1 77 ? -7.803 6.075 10.982 1.00 96.69 77 MET A C 1
ATOM 634 O O . MET A 1 77 ? -8.292 6.341 12.081 1.00 96.69 77 MET A O 1
ATOM 638 N N . MET A 1 78 ? -8.548 5.669 9.957 1.00 93.31 78 MET A N 1
ATOM 639 C CA . MET A 1 78 ? -10.000 5.524 10.036 1.00 93.31 78 MET A CA 1
ATOM 640 C C . MET A 1 78 ? -10.428 4.357 10.936 1.00 93.31 78 MET A C 1
ATOM 642 O O . MET A 1 78 ? -11.448 4.450 11.618 1.00 93.31 78 MET A O 1
ATOM 646 N N . MET A 1 79 ? -9.618 3.299 10.997 1.00 95.38 79 MET A N 1
ATOM 647 C CA . MET A 1 79 ? -9.770 2.182 11.937 1.00 95.38 79 MET A CA 1
ATOM 648 C C . MET A 1 79 ? -9.281 2.514 13.358 1.00 95.38 79 MET A C 1
ATOM 650 O O . MET A 1 79 ? -9.319 1.658 14.236 1.00 95.38 79 MET A O 1
ATOM 654 N N . ARG A 1 80 ? -8.823 3.752 13.607 1.00 96.81 80 ARG A N 1
ATOM 655 C CA . ARG A 1 80 ? -8.254 4.221 14.885 1.00 96.81 80 ARG A CA 1
ATOM 656 C C . ARG A 1 80 ? -6.992 3.462 15.334 1.00 96.81 80 ARG A C 1
ATOM 658 O O . ARG A 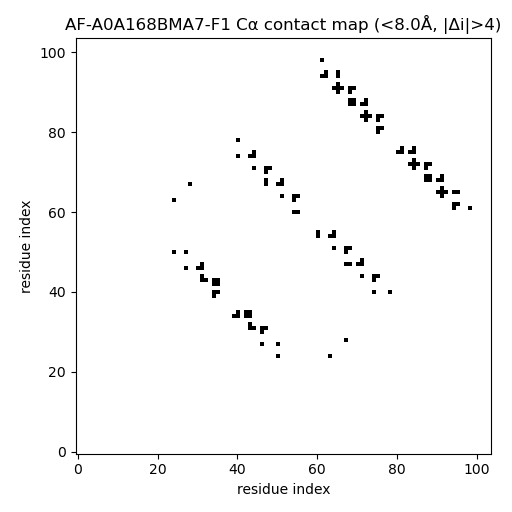1 80 ? -6.668 3.457 16.519 1.00 96.81 80 ARG A O 1
ATOM 665 N N . ARG A 1 81 ? -6.242 2.879 14.395 1.00 97.62 81 ARG A N 1
ATOM 666 C CA . ARG A 1 81 ? -4.965 2.171 14.616 1.00 97.62 81 ARG A CA 1
ATOM 667 C C . ARG A 1 81 ? -3.787 3.121 14.393 1.00 97.62 81 ARG A C 1
ATOM 669 O O . ARG A 1 81 ? -3.076 3.037 13.397 1.00 97.62 81 ARG A O 1
ATOM 676 N N . ARG A 1 82 ? -3.641 4.098 15.292 1.00 97.50 82 ARG A N 1
ATOM 677 C CA . ARG A 1 82 ? -2.767 5.266 15.089 1.00 97.50 82 ARG A CA 1
ATOM 678 C C . ARG A 1 82 ? -1.279 4.926 14.972 1.00 97.50 82 ARG A C 1
ATOM 680 O O . ARG A 1 82 ? -0.633 5.448 14.076 1.00 97.50 82 ARG A O 1
ATOM 687 N N . GLU A 1 83 ? -0.760 4.074 15.849 1.00 98.31 83 GLU A N 1
ATOM 688 C CA . GLU A 1 83 ? 0.664 3.704 15.865 1.00 98.31 83 GLU A CA 1
ATOM 689 C C . GLU A 1 83 ? 1.084 3.072 14.531 1.00 98.31 83 GLU A C 1
ATOM 691 O O . GLU A 1 83 ? 1.965 3.579 13.844 1.00 98.31 83 GLU A O 1
ATOM 696 N N . GLU A 1 84 ? 0.342 2.063 14.078 1.00 98.31 84 GLU A N 1
ATOM 697 C CA . GLU A 1 84 ? 0.588 1.410 12.788 1.00 98.31 84 GLU A CA 1
ATOM 698 C C . GLU A 1 84 ? 0.412 2.358 11.593 1.00 98.31 84 GLU A C 1
ATOM 700 O O . GLU A 1 84 ? 1.051 2.190 10.549 1.00 98.31 84 GLU A O 1
ATOM 705 N N . ALA A 1 85 ? -0.483 3.344 11.714 1.00 98.25 85 ALA A N 1
ATOM 706 C CA . ALA A 1 85 ? -0.657 4.362 10.690 1.00 98.25 85 ALA A CA 1
ATOM 707 C C . ALA A 1 85 ? 0.590 5.254 10.597 1.00 98.25 85 ALA A C 1
AT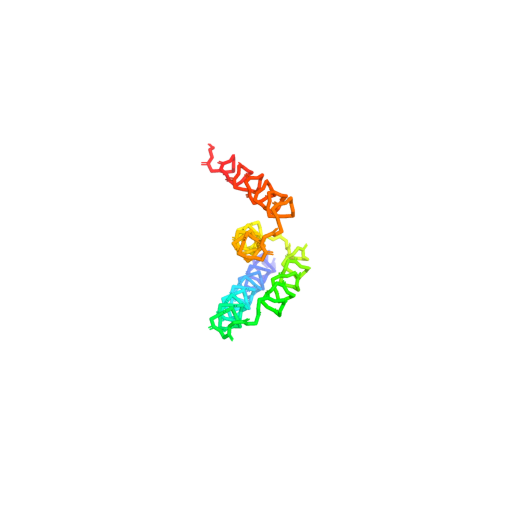OM 709 O O . ALA A 1 85 ? 1.088 5.499 9.498 1.00 98.25 85 ALA A O 1
ATOM 710 N N . GLU A 1 86 ? 1.110 5.719 11.733 1.00 98.38 86 GLU A N 1
ATOM 711 C CA . GLU A 1 86 ? 2.320 6.543 11.803 1.00 98.38 86 GLU A CA 1
ATOM 712 C C . GLU A 1 86 ? 3.547 5.783 11.275 1.00 98.38 86 GLU A C 1
ATOM 714 O O . GLU A 1 86 ? 4.336 6.357 10.523 1.00 98.38 86 GLU A O 1
ATOM 719 N N . GLU A 1 87 ? 3.658 4.479 11.548 1.00 98.38 87 GLU A N 1
ATOM 720 C CA . GLU A 1 87 ? 4.681 3.617 10.941 1.00 98.38 87 GLU A CA 1
ATOM 721 C C . GLU A 1 87 ? 4.580 3.585 9.409 1.00 98.38 87 GLU A C 1
ATOM 723 O O . GLU A 1 87 ? 5.580 3.790 8.713 1.00 98.38 87 GLU A O 1
ATOM 728 N N . ALA A 1 88 ? 3.372 3.378 8.870 1.00 98.00 88 ALA A N 1
ATOM 729 C CA . ALA A 1 88 ? 3.143 3.353 7.425 1.00 98.00 88 ALA A CA 1
ATOM 730 C C . ALA A 1 88 ? 3.483 4.698 6.762 1.00 98.00 88 ALA A C 1
ATOM 732 O O . ALA A 1 88 ? 4.090 4.729 5.689 1.00 98.00 88 ALA A O 1
ATOM 733 N N . LEU A 1 89 ? 3.114 5.814 7.401 1.00 98.38 89 LEU A N 1
ATOM 734 C CA . LEU A 1 89 ? 3.434 7.154 6.913 1.00 98.38 89 LEU A CA 1
ATOM 735 C C . LEU A 1 89 ? 4.945 7.410 6.938 1.00 98.38 89 LEU A C 1
ATOM 737 O O . LEU A 1 89 ? 5.503 7.848 5.935 1.00 98.38 89 LEU A O 1
ATOM 741 N N . GLY A 1 90 ? 5.616 7.071 8.041 1.00 98.31 90 GLY A N 1
ATOM 742 C CA . GLY A 1 90 ? 7.063 7.224 8.164 1.00 98.31 90 GLY A CA 1
ATOM 743 C C . GLY A 1 90 ? 7.832 6.403 7.126 1.00 98.31 90 GLY A C 1
ATOM 744 O O . GLY A 1 90 ? 8.838 6.858 6.581 1.00 98.31 90 GLY A O 1
ATOM 745 N N . GLU A 1 91 ? 7.353 5.203 6.792 1.00 97.50 91 GLU A N 1
ATOM 746 C CA . GLU A 1 91 ? 7.919 4.421 5.694 1.00 97.50 91 GLU A CA 1
ATOM 747 C C . GLU A 1 91 ? 7.703 5.088 4.328 1.00 97.50 91 GLU A C 1
ATOM 749 O O . GLU A 1 91 ? 8.661 5.218 3.561 1.00 97.50 91 GLU A O 1
ATOM 754 N N . ALA A 1 92 ? 6.494 5.583 4.048 1.00 97.25 92 ALA A N 1
ATOM 755 C CA . ALA A 1 92 ? 6.208 6.308 2.811 1.00 97.25 92 ALA A CA 1
ATOM 756 C C . ALA A 1 92 ? 7.088 7.560 2.656 1.00 97.25 92 ALA A C 1
ATOM 758 O O . ALA A 1 92 ? 7.584 7.837 1.563 1.00 97.25 92 ALA A O 1
ATOM 759 N N . ASP A 1 93 ? 7.321 8.297 3.741 1.00 97.19 93 ASP A N 1
ATOM 760 C CA . ASP A 1 93 ? 8.135 9.513 3.732 1.00 97.19 93 ASP A CA 1
ATOM 761 C C . ASP A 1 93 ? 9.622 9.211 3.512 1.00 97.19 93 ASP A C 1
ATOM 763 O O . ASP A 1 93 ? 10.280 9.910 2.738 1.00 97.19 93 ASP A O 1
ATOM 767 N N . ARG A 1 94 ? 10.152 8.119 4.087 1.00 95.94 94 ARG A N 1
ATOM 768 C CA . ARG A 1 94 ? 11.519 7.649 3.784 1.00 95.94 94 ARG A CA 1
ATOM 769 C C . ARG A 1 94 ? 11.696 7.325 2.304 1.00 95.94 94 ARG A C 1
ATOM 771 O O . ARG A 1 94 ? 12.741 7.635 1.726 1.00 95.94 94 ARG A O 1
ATOM 778 N N . ILE A 1 95 ? 10.684 6.719 1.686 1.00 94.44 95 ILE A N 1
ATOM 779 C CA . ILE A 1 95 ? 10.706 6.437 0.251 1.00 94.44 95 ILE A CA 1
ATOM 780 C C . ILE A 1 95 ? 10.636 7.738 -0.553 1.00 94.44 95 ILE A C 1
ATOM 782 O O . ILE A 1 95 ? 11.443 7.925 -1.461 1.00 94.44 95 ILE A O 1
ATOM 786 N N . SER A 1 96 ? 9.737 8.658 -0.196 1.00 93.69 96 SER A N 1
ATOM 787 C CA . SER A 1 96 ? 9.610 9.961 -0.860 1.00 93.69 96 SER A CA 1
ATOM 788 C C . SER A 1 96 ? 10.914 10.760 -0.822 1.00 93.69 96 SER A C 1
ATOM 790 O O . SER A 1 96 ? 11.292 11.367 -1.821 1.00 93.69 96 SER A O 1
ATOM 792 N N . GLU A 1 97 ? 11.605 10.761 0.315 1.00 94.25 97 GLU A N 1
ATOM 793 C CA . GLU A 1 97 ? 12.894 11.434 0.474 1.00 94.25 97 GLU A CA 1
ATOM 794 C C . GLU A 1 97 ? 13.990 10.758 -0.360 1.00 94.25 97 GLU A C 1
ATOM 796 O O . GLU A 1 97 ? 14.799 11.432 -0.994 1.00 94.25 97 GLU A O 1
ATOM 801 N N . SER A 1 98 ? 13.991 9.423 -0.416 1.00 91.38 98 SER A N 1
ATOM 802 C CA . SER A 1 98 ? 14.924 8.669 -1.263 1.00 91.38 98 SER A CA 1
ATOM 803 C C . SER A 1 98 ? 14.717 8.978 -2.747 1.00 91.38 98 SER A C 1
ATOM 805 O O . SER A 1 98 ? 15.692 9.130 -3.473 1.00 91.38 98 SER A O 1
ATOM 807 N N . LEU A 1 99 ? 13.464 9.113 -3.192 1.00 88.44 99 LEU A N 1
ATOM 808 C CA . LEU A 1 99 ? 13.133 9.488 -4.568 1.00 88.44 99 LEU A CA 1
ATOM 809 C C . LEU A 1 99 ? 13.552 10.928 -4.897 1.00 88.44 99 LEU A C 1
ATOM 811 O O . LEU A 1 99 ? 14.067 11.163 -5.984 1.00 88.44 99 LEU A O 1
ATOM 815 N N . ARG A 1 100 ? 13.390 11.875 -3.963 1.00 89.31 100 ARG A N 1
ATOM 816 C CA . ARG A 1 100 ? 13.819 13.274 -4.147 1.00 89.31 100 ARG A CA 1
ATOM 817 C C . ARG A 1 100 ? 15.332 13.394 -4.348 1.00 89.31 100 ARG A C 1
ATOM 819 O O . ARG A 1 100 ? 15.774 14.100 -5.240 1.00 89.31 100 ARG A O 1
ATOM 826 N N . LYS A 1 101 ? 16.125 12.652 -3.573 1.00 88.31 101 LYS A N 1
ATOM 827 C CA . LYS A 1 101 ? 17.594 12.647 -3.710 1.00 88.31 101 LYS A CA 1
ATOM 828 C C . LYS A 1 101 ? 18.094 12.085 -5.040 1.00 88.31 101 LYS A C 1
ATOM 830 O O . LYS A 1 101 ? 19.242 12.314 -5.386 1.00 88.31 101 LYS A O 1
ATOM 835 N N . LEU A 1 102 ? 17.272 11.308 -5.746 1.00 80.00 102 LEU A N 1
ATOM 836 C CA . LEU A 1 102 ? 17.603 10.782 -7.073 1.00 80.00 102 LEU A CA 1
ATOM 837 C C . LEU A 1 102 ? 17.272 11.776 -8.198 1.00 80.00 102 LEU A C 1
ATOM 839 O O . LEU A 1 102 ? 17.660 11.533 -9.336 1.00 80.00 102 LEU A O 1
ATOM 843 N N . SER A 1 103 ? 16.532 12.851 -7.899 1.00 71.25 103 SER A N 1
ATOM 844 C CA . SER A 1 103 ? 16.164 13.897 -8.862 1.00 71.25 103 SER A CA 1
ATOM 845 C C . SER A 1 103 ? 17.029 15.162 -8.792 1.00 71.25 103 SER A C 1
ATOM 847 O O . SER A 1 103 ? 16.845 16.034 -9.641 1.00 71.25 103 SER A O 1
ATOM 849 N N . ASP A 1 104 ? 17.930 15.252 -7.808 1.00 66.75 104 ASP A N 1
ATOM 850 C CA . ASP A 1 104 ? 18.913 16.335 -7.627 1.00 66.75 104 ASP A CA 1
ATOM 851 C C . ASP A 1 104 ? 20.268 15.963 -8.259 1.00 66.75 104 ASP A C 1
ATOM 853 O O . ASP A 1 104 ? 20.911 16.861 -8.853 1.00 66.75 104 ASP A O 1
#

Radius of gyration: 16.95 Å; Cα contacts (8 Å, |Δi|>4): 70; chains: 1; bounding box: 46×26×51 Å

Mean predicted aligned error: 5.11 Å